Protein AF-A0A7T5RUQ7-F1 (afdb_monomer_lite)

Foldseek 3Di:
DDPPPDQDPVRLVVLLCLLVVQVVLLVDDLLFKEWEDQSLCSNLSLDHRQATEIEGAPVQVVVCQVVQGGPNGFGWDFDPPDPATKIWGDPVRDDPSHGIYIYAYDADPPPNDGDPVRSVVSSVCQVVADDDPSHGYDDLVVNLVVQPDPPDDNDPVSVVSNVSSVVSVVVVD

pLDDT: mean 92.27, std 9.66, range [38.47, 98.62]

Structure (mmCIF, N/CA/C/O backbone):
data_AF-A0A7T5RUQ7-F1
#
_entry.id   AF-A0A7T5RUQ7-F1
#
loop_
_atom_site.group_PDB
_atom_site.id
_atom_site.type_symbol
_atom_site.label_atom_id
_atom_site.label_alt_id
_atom_site.label_comp_id
_atom_site.label_asym_id
_atom_site.label_entity_id
_atom_site.label_seq_id
_atom_site.pdbx_PDB_ins_code
_atom_site.Cartn_x
_atom_site.Cartn_y
_atom_site.Cartn_z
_atom_site.occupancy
_atom_site.B_iso_or_equiv
_atom_site.auth_seq_id
_atom_site.auth_comp_id
_atom_site.auth_asym_id
_atom_site.auth_atom_id
_atom_site.pdbx_PDB_model_num
ATOM 1 N N . MET A 1 1 ? -7.942 11.252 32.900 1.00 38.47 1 MET A N 1
ATOM 2 C CA . MET A 1 1 ? -8.757 10.470 31.946 1.00 38.47 1 MET A CA 1
ATOM 3 C C . MET A 1 1 ? -8.562 11.053 30.556 1.00 38.47 1 MET A C 1
ATOM 5 O O . MET A 1 1 ? -9.037 12.150 30.305 1.00 38.47 1 MET A O 1
ATOM 9 N N . ALA A 1 2 ? -7.803 10.391 29.681 1.00 39.09 2 ALA A N 1
ATOM 10 C CA . ALA A 1 2 ? -7.694 10.834 28.294 1.00 39.09 2 ALA A CA 1
ATOM 11 C C . ALA A 1 2 ? -8.940 10.350 27.545 1.00 39.09 2 ALA A C 1
ATOM 13 O O . ALA A 1 2 ? -9.136 9.143 27.419 1.00 39.09 2 ALA A O 1
ATOM 14 N N . PHE A 1 3 ? -9.781 11.282 27.095 1.00 40.56 3 PHE A N 1
ATOM 15 C CA . PHE A 1 3 ? -10.869 11.012 26.158 1.00 40.56 3 PHE A CA 1
ATOM 16 C C . PHE A 1 3 ? -10.288 10.265 24.946 1.00 40.56 3 PHE A C 1
ATOM 18 O O . PHE A 1 3 ? -9.626 10.861 24.095 1.00 40.56 3 PHE A O 1
ATOM 25 N N . ARG A 1 4 ? -10.502 8.947 24.873 1.00 54.94 4 ARG A N 1
ATOM 26 C CA . ARG A 1 4 ? -10.395 8.206 23.615 1.00 54.94 4 ARG A CA 1
ATOM 27 C C . ARG A 1 4 ? -11.546 8.710 22.758 1.00 54.94 4 ARG A C 1
ATOM 29 O O . ARG A 1 4 ? -12.667 8.242 22.910 1.00 54.94 4 ARG A O 1
ATOM 36 N N . ARG A 1 5 ? -11.302 9.711 21.911 1.00 63.41 5 ARG A N 1
ATOM 37 C CA . ARG A 1 5 ? -12.247 10.014 20.835 1.00 63.41 5 ARG A CA 1
ATOM 38 C C . ARG A 1 5 ? -12.238 8.806 19.908 1.00 63.41 5 ARG A C 1
ATOM 40 O O . ARG A 1 5 ? -11.309 8.651 19.119 1.00 63.41 5 ARG A O 1
ATOM 47 N N . GLN A 1 6 ? -13.227 7.932 20.070 1.00 75.00 6 GLN A N 1
ATOM 48 C CA . GLN A 1 6 ? -13.593 7.000 19.016 1.00 75.00 6 GLN A CA 1
ATOM 49 C C . GLN A 1 6 ? -13.850 7.835 17.762 1.00 75.00 6 GLN A C 1
ATOM 51 O O . GLN A 1 6 ? -14.524 8.866 17.818 1.00 75.00 6 GLN A O 1
ATOM 56 N N . LEU A 1 7 ? -13.224 7.436 16.659 1.00 84.69 7 LEU A N 1
ATOM 57 C CA . LEU A 1 7 ? -13.495 8.038 15.362 1.00 84.69 7 LEU A CA 1
ATOM 58 C C . LEU A 1 7 ? -14.959 7.786 15.027 1.00 84.69 7 LEU A C 1
ATOM 60 O O . LEU A 1 7 ? -15.401 6.636 15.104 1.00 84.69 7 LEU A O 1
ATOM 64 N N . SER A 1 8 ? -15.686 8.841 14.665 1.00 90.69 8 SER A N 1
ATOM 65 C CA . SER A 1 8 ? -17.051 8.676 14.178 1.00 90.69 8 SER A CA 1
ATOM 66 C C . SER A 1 8 ? -17.039 7.891 12.857 1.00 90.69 8 SER A C 1
ATOM 68 O O . SER A 1 8 ? -16.017 7.908 12.155 1.00 90.69 8 SER A O 1
ATOM 70 N N . PRO A 1 9 ? -18.132 7.198 12.497 1.00 92.12 9 PRO A N 1
ATOM 71 C CA . PRO A 1 9 ? -18.234 6.503 11.214 1.00 92.12 9 PRO A CA 1
ATOM 72 C C . PRO A 1 9 ? -17.871 7.401 10.024 1.00 92.12 9 PRO A C 1
ATOM 74 O O . PRO A 1 9 ? -17.105 6.994 9.156 1.00 92.12 9 PRO A O 1
ATOM 77 N N . GLU A 1 10 ? -18.299 8.664 10.050 1.00 94.81 10 GLU A N 1
ATOM 78 C CA . GLU A 1 10 ? -18.030 9.642 8.992 1.00 94.81 10 GLU A CA 1
ATOM 79 C C . GLU A 1 10 ? -16.533 9.949 8.860 1.00 94.81 10 GLU A C 1
ATOM 81 O O . GLU A 1 10 ? -16.022 10.084 7.750 1.00 94.81 10 GLU A O 1
ATOM 86 N N . MET A 1 11 ? -15.806 10.029 9.982 1.00 93.62 11 MET A N 1
ATOM 87 C CA . MET A 1 11 ? -14.353 10.218 9.959 1.00 93.62 11 MET A CA 1
ATOM 88 C C . MET A 1 11 ? -13.637 8.986 9.401 1.00 93.62 11 MET A C 1
ATOM 90 O O . MET A 1 11 ? -12.688 9.132 8.634 1.00 93.62 11 MET A O 1
ATOM 94 N N . ARG A 1 12 ? -14.084 7.778 9.774 1.00 93.94 12 ARG A N 1
ATOM 95 C CA . ARG A 1 12 ? -13.512 6.523 9.261 1.00 93.94 12 ARG A CA 1
ATOM 96 C C . ARG A 1 12 ? -13.696 6.433 7.746 1.00 93.94 12 ARG A C 1
ATOM 98 O O . ARG A 1 12 ? -12.740 6.132 7.038 1.00 93.94 12 ARG A O 1
ATOM 105 N N . ASP A 1 13 ? -14.888 6.755 7.252 1.00 95.94 13 ASP A N 1
ATOM 106 C CA . ASP A 1 13 ? -15.188 6.743 5.820 1.00 95.94 13 ASP A CA 1
ATOM 107 C C . ASP A 1 13 ? -14.432 7.828 5.051 1.00 95.94 13 ASP A C 1
ATOM 109 O O . ASP A 1 13 ? -13.976 7.581 3.935 1.00 95.94 13 ASP A O 1
ATOM 113 N N . ALA A 1 14 ? -14.241 9.010 5.644 1.00 95.69 14 ALA A N 1
ATOM 114 C CA . ALA A 1 14 ? -13.419 10.057 5.044 1.00 95.69 14 ALA A CA 1
ATOM 115 C C . ALA A 1 14 ? -11.968 9.590 4.834 1.00 95.69 14 ALA A C 1
ATOM 117 O O . ALA A 1 14 ? -11.421 9.785 3.751 1.00 95.69 14 ALA A O 1
ATOM 118 N N . TYR A 1 15 ? -11.371 8.912 5.822 1.00 95.00 15 TYR A N 1
ATOM 119 C CA . TYR A 1 15 ? -10.004 8.386 5.705 1.00 95.00 15 TYR A CA 1
ATOM 120 C C . TYR A 1 15 ? -9.874 7.333 4.608 1.00 95.00 15 TYR A C 1
ATOM 122 O O . TYR A 1 15 ? -8.903 7.349 3.855 1.00 95.00 15 TYR A O 1
ATOM 130 N N . LYS A 1 16 ? -10.860 6.437 4.489 1.00 97.62 16 LYS A N 1
ATOM 131 C CA . LYS A 1 16 ? -10.889 5.437 3.415 1.00 97.62 16 LYS A CA 1
ATOM 132 C C . LYS A 1 16 ? -10.934 6.104 2.043 1.00 97.62 16 LYS A C 1
ATOM 134 O O . LYS A 1 16 ? -10.114 5.793 1.186 1.00 97.62 16 LYS A O 1
ATOM 139 N N . LYS A 1 17 ? -11.852 7.059 1.864 1.00 97.69 17 LYS A N 1
ATOM 140 C CA . LYS A 1 17 ? -12.033 7.787 0.600 1.00 97.69 17 LYS A CA 1
ATOM 141 C C . LYS A 1 17 ? -10.784 8.557 0.185 1.00 97.69 17 LYS A C 1
ATOM 143 O O . LYS A 1 17 ? -10.462 8.570 -0.995 1.00 97.69 17 LYS A O 1
ATOM 148 N N . GLU A 1 18 ? -10.080 9.173 1.132 1.00 97.25 18 GLU A N 1
ATOM 149 C CA . GLU A 1 18 ? -8.828 9.892 0.861 1.00 97.25 18 GLU A CA 1
ATOM 150 C C . GLU A 1 18 ? -7.730 8.958 0.324 1.00 97.25 18 GLU A C 1
ATOM 152 O O . GLU A 1 18 ? -7.081 9.268 -0.681 1.00 97.25 18 GLU A O 1
ATOM 157 N N . VAL A 1 19 ? -7.566 7.784 0.947 1.00 98.12 19 VAL A N 1
ATOM 158 C CA . VAL A 1 19 ? -6.599 6.771 0.499 1.00 98.12 19 VAL A CA 1
ATOM 159 C C . VAL A 1 19 ? -6.983 6.216 -0.871 1.00 98.12 19 VAL A C 1
ATOM 161 O O . VAL A 1 19 ? -6.145 6.218 -1.770 1.00 98.12 19 VAL A O 1
ATOM 164 N N . VAL A 1 20 ? -8.242 5.808 -1.067 1.00 98.38 20 VAL A N 1
ATOM 165 C CA . VAL A 1 20 ? -8.725 5.285 -2.359 1.00 98.38 20 VAL A CA 1
ATOM 166 C C . VAL A 1 20 ? -8.560 6.327 -3.465 1.00 98.38 20 VAL A C 1
ATOM 168 O O . VAL A 1 20 ? -8.001 6.023 -4.513 1.00 98.38 20 VAL A O 1
ATOM 171 N N . ALA A 1 21 ? -8.945 7.584 -3.229 1.00 97.69 21 ALA A N 1
ATOM 172 C CA . ALA A 1 21 ? -8.786 8.648 -4.220 1.00 97.69 21 ALA A CA 1
ATOM 173 C C . ALA A 1 21 ? -7.316 8.881 -4.612 1.00 97.69 21 ALA A C 1
ATOM 175 O O . ALA A 1 21 ? -7.032 9.217 -5.761 1.00 97.69 21 ALA A O 1
ATOM 176 N N . SER A 1 22 ? -6.376 8.700 -3.680 1.00 97.75 22 SER A N 1
ATOM 177 C CA . SER A 1 22 ? -4.942 8.777 -3.978 1.00 97.75 22 SER A CA 1
ATOM 178 C C . SER A 1 22 ? -4.436 7.547 -4.738 1.00 97.75 22 SER A C 1
ATOM 180 O O . SER A 1 22 ? -3.618 7.694 -5.642 1.00 97.75 22 SER A O 1
ATOM 182 N N . LEU A 1 23 ? -4.947 6.354 -4.422 1.00 98.00 23 LEU A N 1
ATOM 183 C CA . LEU A 1 23 ? -4.623 5.107 -5.120 1.00 98.00 23 LEU A CA 1
ATOM 184 C C . LEU A 1 23 ? -5.073 5.127 -6.582 1.00 98.00 23 LEU A C 1
ATOM 186 O O . LEU A 1 23 ? -4.274 4.812 -7.463 1.00 98.00 23 LEU A O 1
ATOM 190 N N . GLU A 1 24 ? -6.287 5.601 -6.862 1.00 97.75 24 GLU A N 1
ATOM 191 C CA . GLU A 1 24 ? -6.806 5.739 -8.232 1.00 97.75 24 GLU A CA 1
ATOM 192 C C . GLU A 1 24 ? -5.903 6.617 -9.105 1.00 97.75 24 GLU A C 1
ATOM 194 O O . GLU A 1 24 ? -5.688 6.347 -10.286 1.00 97.75 24 GLU A O 1
ATOM 199 N N . LYS A 1 25 ? -5.293 7.650 -8.512 1.00 97.06 25 LYS A N 1
ATOM 200 C CA . LYS A 1 25 ? -4.359 8.532 -9.220 1.00 97.06 25 LYS A CA 1
ATOM 201 C C . LYS A 1 25 ? -3.051 7.846 -9.593 1.00 97.06 25 LYS A C 1
ATOM 203 O O . LYS A 1 25 ? -2.333 8.395 -10.421 1.00 97.06 25 LYS A O 1
ATOM 208 N N . THR A 1 26 ? -2.723 6.683 -9.029 1.00 97.06 26 THR A N 1
ATOM 209 C CA . THR A 1 26 ? -1.549 5.893 -9.438 1.00 97.06 26 THR A CA 1
ATOM 210 C C . THR A 1 26 ? -1.811 5.095 -10.716 1.00 97.06 26 THR A C 1
ATOM 212 O O . THR A 1 26 ? -0.883 4.864 -11.491 1.00 97.06 26 THR A O 1
ATOM 215 N N . GLY A 1 27 ? -3.062 4.700 -10.969 1.00 97.56 27 GLY A N 1
ATOM 216 C CA . GLY A 1 27 ? -3.415 3.784 -12.055 1.00 97.56 27 GLY A CA 1
ATOM 217 C C . GLY A 1 27 ? -2.839 2.372 -11.894 1.00 97.56 27 GLY A C 1
ATOM 218 O O . GLY A 1 27 ? -2.807 1.631 -12.871 1.00 97.56 27 GLY A O 1
ATOM 219 N N . LEU A 1 28 ? -2.337 2.015 -10.706 1.00 98.00 28 LEU A N 1
ATOM 220 C CA . LEU A 1 28 ? -1.905 0.651 -10.411 1.00 98.00 28 LEU A CA 1
ATOM 221 C C . LEU A 1 28 ? -3.115 -0.279 -10.353 1.00 98.00 28 LEU A C 1
ATOM 223 O O . LEU A 1 28 ? -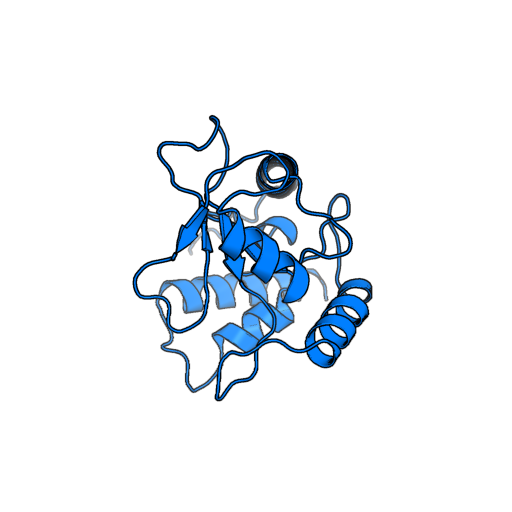4.184 0.104 -9.869 1.00 98.00 28 LEU A O 1
ATOM 227 N N . ASP A 1 29 ? -2.915 -1.497 -10.843 1.00 97.81 29 ASP A N 1
ATOM 228 C CA . ASP A 1 29 ? -3.948 -2.520 -10.880 1.00 97.81 29 ASP A CA 1
ATOM 229 C C . ASP A 1 29 ? -4.321 -2.973 -9.461 1.00 97.81 29 ASP A C 1
ATOM 231 O O . ASP A 1 29 ? -3.455 -3.258 -8.630 1.00 97.81 29 ASP A O 1
ATOM 235 N N . ARG A 1 30 ? -5.625 -3.010 -9.184 1.00 97.25 30 ARG A N 1
ATOM 236 C CA . ARG A 1 30 ? -6.185 -3.321 -7.865 1.00 97.25 30 ARG A CA 1
ATOM 237 C C . ARG A 1 30 ? -5.927 -4.775 -7.484 1.00 97.25 30 ARG A C 1
ATOM 239 O O . ARG A 1 30 ? -5.565 -5.037 -6.340 1.00 97.25 30 ARG A O 1
ATOM 246 N N . ASP A 1 31 ? -6.000 -5.671 -8.466 1.00 96.00 31 ASP A N 1
ATOM 247 C CA . ASP A 1 31 ? -5.870 -7.120 -8.278 1.00 96.00 31 ASP A CA 1
ATOM 248 C C . ASP A 1 31 ? -4.424 -7.544 -7.971 1.00 96.00 31 ASP A C 1
ATOM 250 O O . ASP A 1 31 ? -4.165 -8.670 -7.559 1.00 96.00 31 ASP A O 1
ATOM 254 N N . THR A 1 32 ? -3.458 -6.638 -8.152 1.00 96.88 32 THR A N 1
ATOM 255 C CA . THR A 1 32 ? -2.035 -6.890 -7.886 1.00 96.88 32 THR A CA 1
ATOM 256 C C . THR A 1 32 ? -1.425 -5.889 -6.907 1.00 96.88 32 THR A C 1
ATOM 258 O O . THR A 1 32 ? -0.216 -5.889 -6.696 1.00 96.88 32 THR A O 1
ATOM 261 N N . THR A 1 33 ? -2.222 -5.032 -6.268 1.00 98.31 33 THR A N 1
ATOM 262 C CA . THR A 1 33 ? -1.700 -4.007 -5.354 1.00 98.31 33 THR A CA 1
ATOM 263 C C . THR A 1 33 ? -2.163 -4.257 -3.928 1.00 98.31 33 THR A C 1
ATOM 265 O O . THR A 1 33 ? -3.354 -4.219 -3.627 1.00 98.31 33 THR A O 1
ATOM 268 N N . LEU A 1 34 ? -1.201 -4.407 -3.016 1.00 98.62 34 LEU A N 1
ATOM 269 C CA . LEU A 1 34 ? -1.452 -4.480 -1.581 1.00 98.62 34 LEU A CA 1
ATOM 270 C C . LEU A 1 34 ? -1.112 -3.160 -0.897 1.00 98.62 34 LEU A C 1
ATOM 272 O O . LEU A 1 34 ? 0.025 -2.688 -0.961 1.00 98.62 34 LEU A O 1
ATOM 276 N N . VAL A 1 35 ? -2.068 -2.610 -0.154 1.00 98.44 35 VAL A N 1
ATOM 277 C CA . VAL A 1 35 ? -1.848 -1.436 0.693 1.00 98.44 35 VAL A CA 1
ATOM 278 C C . VAL A 1 35 ? -1.267 -1.858 2.043 1.00 98.44 35 VAL A C 1
ATOM 280 O O . VAL A 1 35 ? -1.788 -2.738 2.730 1.00 98.44 35 VAL A O 1
ATOM 283 N N . LEU A 1 36 ? -0.189 -1.197 2.459 1.00 97.31 36 LEU A N 1
ATOM 284 C CA . LEU A 1 36 ? 0.577 -1.481 3.668 1.00 97.31 36 LEU A CA 1
ATOM 285 C C . LEU A 1 36 ? 0.522 -0.317 4.673 1.00 97.31 36 LEU A C 1
ATOM 287 O O . LEU A 1 36 ? -0.064 0.744 4.445 1.00 97.31 36 LEU A O 1
ATOM 291 N N . GLY A 1 37 ? 1.165 -0.529 5.824 1.00 94.19 37 GLY A N 1
ATOM 292 C CA . GLY A 1 37 ? 1.599 0.549 6.708 1.00 94.19 37 GLY A CA 1
ATOM 293 C C . GLY A 1 37 ? 0.481 1.480 7.179 1.00 94.19 37 GLY A C 1
ATOM 294 O O . GLY A 1 37 ? -0.521 1.050 7.753 1.00 94.19 37 GLY A O 1
ATOM 295 N N . GLY A 1 38 ? 0.696 2.788 7.017 1.00 95.50 38 GLY A N 1
ATOM 296 C CA . GLY A 1 38 ? -0.277 3.807 7.414 1.00 95.50 38 GLY A CA 1
ATOM 297 C C . GLY A 1 38 ? -1.577 3.745 6.612 1.00 95.50 38 GLY A C 1
ATOM 298 O O . GLY A 1 38 ? -2.643 3.886 7.213 1.00 95.50 38 GLY A O 1
ATOM 299 N N . GLY A 1 39 ? -1.481 3.492 5.304 1.00 97.62 39 GLY A N 1
ATOM 300 C CA . GLY A 1 39 ? -2.622 3.346 4.399 1.00 97.62 39 GLY A CA 1
ATOM 301 C C . GLY A 1 39 ? -3.530 2.185 4.798 1.00 97.62 39 GLY A C 1
ATOM 302 O O . GLY A 1 39 ? -4.736 2.374 4.922 1.00 97.62 39 GLY A O 1
ATOM 303 N N . ALA A 1 40 ? -2.958 1.025 5.135 1.00 98.19 40 ALA A N 1
ATOM 304 C CA . ALA A 1 40 ? -3.728 -0.133 5.595 1.00 98.19 40 ALA A CA 1
ATOM 305 C C . ALA A 1 40 ? -4.518 0.167 6.880 1.00 98.19 40 ALA A C 1
ATOM 307 O O . ALA A 1 40 ? -5.689 -0.185 7.009 1.00 98.19 40 ALA A O 1
ATOM 308 N N . MET A 1 41 ? -3.912 0.900 7.823 1.00 97.75 41 MET A N 1
ATOM 309 C CA . MET A 1 41 ? -4.611 1.336 9.038 1.00 97.75 41 MET A CA 1
ATOM 310 C C . MET A 1 41 ? -5.750 2.327 8.750 1.00 97.75 41 MET A C 1
ATOM 312 O O . MET A 1 41 ? -6.743 2.336 9.479 1.00 97.75 41 MET A O 1
ATOM 316 N N . ALA A 1 42 ? -5.613 3.169 7.725 1.00 97.69 42 ALA A N 1
ATOM 317 C CA . ALA A 1 42 ? -6.669 4.084 7.298 1.00 97.69 42 ALA A CA 1
ATOM 318 C C . ALA A 1 42 ? -7.816 3.348 6.602 1.00 97.69 42 ALA A C 1
ATOM 320 O O . ALA A 1 42 ? -8.973 3.590 6.947 1.00 97.69 42 ALA A O 1
ATOM 321 N N . LEU A 1 43 ? -7.509 2.388 5.724 1.00 98.06 43 LEU A N 1
ATOM 322 C CA . LEU A 1 43 ? -8.511 1.534 5.081 1.00 98.06 43 LEU A CA 1
ATOM 323 C C . LEU A 1 43 ? -9.277 0.673 6.095 1.00 98.06 43 LEU A C 1
ATOM 325 O O . LEU A 1 43 ? -10.497 0.550 6.001 1.00 98.06 43 LEU A O 1
ATOM 329 N N . ALA A 1 44 ? -8.610 0.205 7.152 1.00 97.06 44 ALA A N 1
ATOM 330 C CA . ALA A 1 44 ? -9.258 -0.454 8.287 1.00 97.06 44 ALA A CA 1
ATOM 331 C C . ALA A 1 44 ? -10.108 0.496 9.167 1.00 97.06 44 ALA A C 1
ATOM 333 O O . ALA A 1 44 ? -10.806 0.047 10.075 1.00 97.06 44 ALA A O 1
ATOM 334 N N . GLY A 1 45 ? -10.061 1.816 8.944 1.00 95.94 45 GLY A N 1
ATOM 335 C CA . GLY A 1 45 ? -10.789 2.811 9.738 1.00 95.94 45 GLY A CA 1
ATOM 336 C C . GLY A 1 45 ? -10.186 3.086 11.121 1.00 95.94 45 GLY A C 1
ATOM 337 O O . GLY A 1 45 ? -10.891 3.547 12.018 1.00 95.94 45 GLY A O 1
ATOM 338 N N . ILE A 1 46 ? -8.893 2.806 11.321 1.00 95.69 46 ILE A 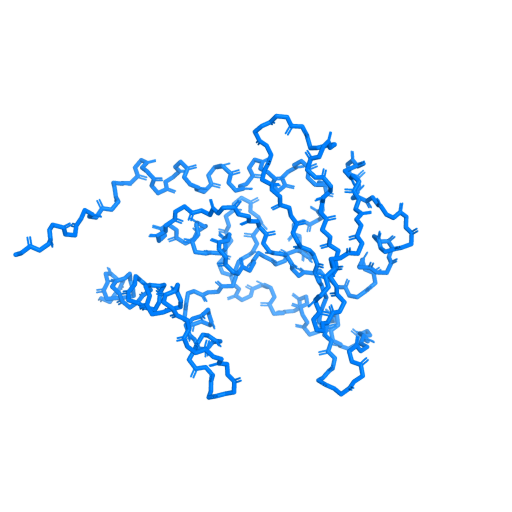N 1
ATOM 339 C CA . ILE A 1 46 ? -8.221 2.922 12.627 1.00 95.69 46 ILE A CA 1
ATOM 340 C C . ILE A 1 46 ? -7.682 4.338 12.868 1.00 95.69 46 ILE A C 1
ATOM 342 O O . ILE A 1 46 ? -7.770 4.858 13.983 1.00 95.69 46 ILE A O 1
ATOM 346 N N . ARG A 1 47 ? -7.074 4.966 11.853 1.00 95.38 47 ARG A N 1
ATOM 347 C CA . ARG A 1 47 ? -6.517 6.333 11.916 1.00 95.38 47 ARG A CA 1
ATOM 348 C C . ARG A 1 47 ? -6.253 6.882 10.509 1.00 95.38 47 ARG A C 1
ATOM 350 O O . ARG A 1 47 ? -6.085 6.067 9.613 1.00 95.38 47 ARG A O 1
ATOM 357 N N . PRO A 1 48 ? -6.104 8.204 10.309 1.00 96.12 48 PRO A N 1
ATOM 358 C CA . PRO A 1 48 ? -5.689 8.716 9.007 1.00 96.12 48 PRO A CA 1
ATOM 359 C C . PRO A 1 48 ? -4.257 8.281 8.668 1.00 96.12 48 PRO A C 1
ATOM 361 O O . PRO A 1 48 ? -3.435 8.008 9.562 1.00 96.12 48 PRO A O 1
ATOM 364 N N . ALA A 1 49 ? -3.965 8.240 7.373 1.00 96.00 49 ALA A N 1
ATOM 365 C CA . ALA A 1 49 ? -2.637 8.016 6.823 1.00 96.00 49 ALA A CA 1
ATOM 366 C C . ALA A 1 49 ? -1.942 9.364 6.537 1.00 96.00 49 ALA A C 1
ATOM 368 O O . ALA A 1 49 ? -2.605 10.386 6.401 1.00 96.00 49 ALA A O 1
ATOM 369 N N . GLY A 1 50 ? -0.606 9.382 6.514 1.00 93.69 50 GLY A N 1
ATOM 370 C CA . GLY A 1 50 ? 0.171 10.546 6.045 1.00 93.69 50 GLY A CA 1
ATOM 371 C C . GLY A 1 50 ? 0.820 10.311 4.677 1.00 93.69 50 GLY A C 1
ATOM 372 O O . GLY A 1 50 ? 1.188 11.254 3.987 1.00 93.69 50 GLY A O 1
ATOM 373 N N . ASP A 1 51 ? 0.941 9.042 4.317 1.00 96.00 51 ASP A N 1
ATOM 374 C CA . ASP A 1 51 ? 1.565 8.450 3.147 1.00 96.00 51 ASP A CA 1
ATOM 375 C C . ASP A 1 51 ? 0.889 7.095 2.884 1.00 96.00 51 ASP A C 1
ATOM 377 O O . ASP A 1 51 ? 0.194 6.549 3.753 1.00 96.00 51 ASP A O 1
ATOM 381 N N . ILE A 1 52 ? 1.071 6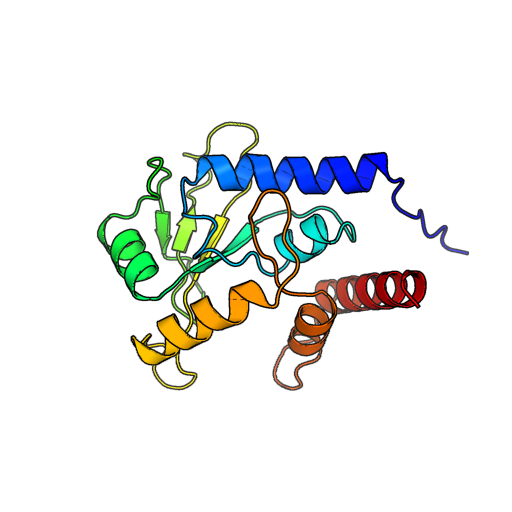.565 1.679 1.00 97.81 52 ILE A N 1
ATOM 382 C CA . ILE A 1 52 ? 0.590 5.243 1.291 1.00 97.81 52 ILE A CA 1
ATOM 383 C C . ILE A 1 52 ? 1.801 4.377 0.965 1.00 97.81 52 ILE A C 1
ATOM 385 O O . ILE A 1 52 ? 2.537 4.664 0.031 1.00 97.81 52 ILE A O 1
ATOM 389 N N . ASP A 1 53 ? 1.983 3.301 1.721 1.00 97.56 53 ASP A N 1
ATOM 390 C CA . ASP A 1 53 ? 2.952 2.257 1.405 1.00 97.56 53 ASP A CA 1
ATOM 391 C C . ASP A 1 53 ? 2.247 1.171 0.578 1.00 97.56 53 ASP A C 1
ATOM 393 O O . ASP A 1 53 ? 1.183 0.700 0.981 1.00 97.56 53 ASP A O 1
ATOM 397 N N . LEU A 1 54 ? 2.833 0.747 -0.538 1.00 98.19 54 LEU A N 1
ATOM 398 C CA . LEU A 1 54 ? 2.309 -0.274 -1.441 1.00 98.19 54 LEU A CA 1
ATOM 399 C C . LEU A 1 54 ? 3.308 -1.407 -1.637 1.00 98.19 54 LEU A C 1
ATOM 401 O O . LEU A 1 54 ? 4.521 -1.194 -1.676 1.00 98.19 54 LEU A O 1
ATOM 405 N N . MET A 1 55 ? 2.777 -2.605 -1.837 1.00 98.12 55 MET A N 1
ATOM 406 C CA . MET A 1 55 ? 3.511 -3.742 -2.372 1.00 98.12 55 MET A CA 1
ATOM 407 C C . MET A 1 55 ? 2.832 -4.214 -3.651 1.00 98.12 55 MET A C 1
ATOM 409 O O . MET A 1 55 ? 1.612 -4.359 -3.685 1.00 98.12 55 MET A O 1
ATOM 413 N N . VAL A 1 56 ? 3.633 -4.420 -4.690 1.00 98.19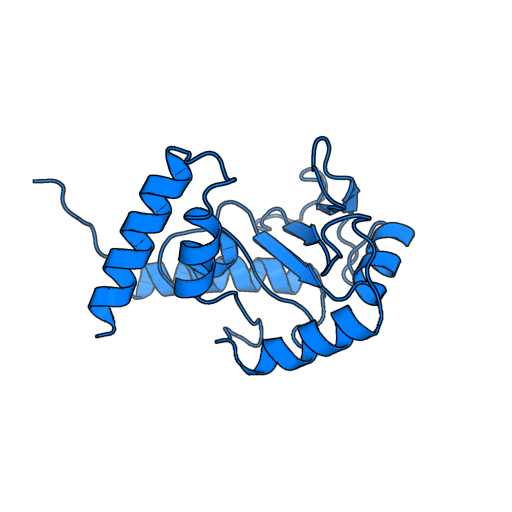 56 VAL A N 1
ATOM 414 C CA . VAL A 1 56 ? 3.214 -4.941 -5.998 1.00 98.19 56 VAL A CA 1
ATOM 415 C C . VAL A 1 56 ? 4.122 -6.115 -6.380 1.00 98.19 56 VAL A C 1
ATOM 417 O O . VAL A 1 56 ? 5.225 -6.202 -5.832 1.00 98.19 56 VAL A O 1
ATOM 420 N N . PRO A 1 57 ? 3.733 -6.997 -7.317 1.00 97.75 57 PRO A N 1
ATOM 421 C CA . PRO A 1 57 ? 4.606 -8.055 -7.799 1.00 97.75 57 PRO A CA 1
ATOM 422 C C . PRO A 1 57 ? 5.924 -7.490 -8.327 1.00 97.75 57 PRO A C 1
ATOM 424 O O . PRO A 1 57 ? 5.990 -6.370 -8.846 1.00 97.75 57 PRO A O 1
ATOM 427 N N . HIS A 1 58 ? 6.986 -8.273 -8.225 1.00 96.75 58 HIS A N 1
ATOM 428 C CA . HIS A 1 58 ? 8.309 -7.919 -8.697 1.00 96.75 58 HIS A CA 1
ATOM 429 C C . HIS A 1 58 ? 8.326 -7.569 -10.187 1.00 96.75 58 HIS A C 1
ATOM 431 O O . HIS A 1 58 ? 9.020 -6.620 -10.568 1.00 96.75 58 HIS A O 1
ATOM 437 N N . PHE A 1 59 ? 7.548 -8.262 -11.028 1.00 95.81 59 PHE A N 1
ATOM 438 C CA . PHE A 1 59 ? 7.444 -7.894 -12.445 1.00 95.81 59 PHE A CA 1
ATOM 439 C C . PHE A 1 59 ? 6.875 -6.474 -12.634 1.00 95.81 59 PHE A C 1
ATOM 441 O O . PHE A 1 59 ? 7.471 -5.672 -13.352 1.00 95.81 59 PHE A O 1
ATOM 448 N N . VAL A 1 60 ? 5.811 -6.108 -11.904 1.00 97.69 60 VAL A N 1
ATOM 449 C CA . VAL A 1 60 ? 5.242 -4.745 -11.923 1.00 97.69 60 VAL A CA 1
ATOM 450 C C . VAL A 1 60 ? 6.268 -3.740 -11.409 1.00 97.69 60 VAL A C 1
ATOM 452 O O . VAL A 1 60 ? 6.503 -2.701 -12.022 1.00 97.69 60 VAL A O 1
ATOM 455 N N . PHE A 1 61 ? 6.924 -4.048 -10.291 1.00 97.75 61 PHE A N 1
ATOM 456 C CA . PHE A 1 61 ? 7.939 -3.175 -9.712 1.00 97.75 61 PHE A CA 1
ATOM 457 C C . PHE A 1 61 ? 9.111 -2.930 -10.668 1.00 97.75 61 PHE A C 1
ATOM 459 O O . PHE A 1 61 ? 9.622 -1.812 -10.742 1.00 97.75 61 PHE A O 1
ATOM 466 N N . THR A 1 62 ? 9.531 -3.950 -11.415 1.00 95.88 62 THR A N 1
ATOM 467 C CA . THR A 1 62 ? 10.607 -3.846 -12.407 1.00 95.88 62 THR A CA 1
ATOM 468 C C . THR A 1 62 ? 10.242 -2.867 -13.518 1.00 95.88 62 THR A C 1
ATOM 470 O O . THR A 1 62 ? 11.071 -2.022 -13.877 1.00 95.88 62 THR A O 1
ATOM 473 N N . ASP A 1 63 ? 8.997 -2.898 -13.994 1.00 97.12 63 ASP A N 1
ATOM 474 C CA . ASP A 1 63 ? 8.498 -1.930 -14.970 1.00 97.12 63 ASP A CA 1
ATOM 475 C C . ASP A 1 63 ? 8.491 -0.515 -14.379 1.00 97.12 63 ASP A C 1
ATOM 477 O O . ASP A 1 63 ? 9.079 0.407 -14.950 1.00 97.12 63 ASP A O 1
ATOM 481 N N . LEU A 1 64 ? 7.931 -0.335 -13.178 1.00 97.81 64 LEU A N 1
ATOM 482 C CA . LEU A 1 64 ? 7.918 0.961 -12.486 1.00 97.81 64 LEU A CA 1
ATOM 483 C C . LEU A 1 64 ? 9.333 1.521 -12.267 1.00 97.81 64 LEU A C 1
ATOM 485 O O . LEU A 1 64 ? 9.573 2.720 -12.430 1.00 97.81 64 LEU A O 1
ATOM 489 N N . ASN A 1 65 ? 10.287 0.661 -11.913 1.00 95.94 65 ASN A N 1
ATOM 490 C CA . ASN A 1 65 ? 11.679 1.026 -11.670 1.00 95.94 65 ASN A CA 1
ATOM 491 C C . ASN A 1 65 ? 12.414 1.381 -12.973 1.00 95.94 65 ASN A C 1
ATOM 493 O O . ASN A 1 65 ? 13.275 2.265 -12.973 1.00 95.94 65 ASN A O 1
ATOM 497 N N . THR A 1 66 ? 12.055 0.729 -14.080 1.00 96.50 66 THR A N 1
ATOM 498 C CA . THR A 1 66 ? 12.579 1.020 -15.421 1.00 96.50 66 THR A CA 1
ATOM 499 C C . THR A 1 66 ? 12.061 2.356 -15.941 1.00 96.50 66 THR A C 1
ATOM 501 O O . THR A 1 66 ? 12.845 3.226 -16.317 1.00 96.50 66 THR A O 1
ATOM 504 N N . TYR A 1 67 ? 10.741 2.546 -15.927 1.00 97.06 67 TYR A N 1
ATOM 505 C CA . TYR A 1 67 ? 10.094 3.709 -16.538 1.00 97.06 67 TYR A CA 1
ATOM 506 C C . TYR A 1 67 ? 10.017 4.926 -15.618 1.00 97.06 67 TYR A C 1
ATOM 508 O O . TYR A 1 67 ? 9.755 6.036 -16.085 1.00 97.06 67 TYR A O 1
ATOM 516 N N . ARG A 1 68 ? 10.244 4.732 -14.312 1.00 96.69 68 ARG A N 1
ATOM 517 C CA . ARG A 1 68 ? 10.165 5.775 -13.278 1.00 96.69 68 ARG A CA 1
ATOM 518 C C . ARG A 1 68 ? 8.829 6.508 -13.278 1.00 96.69 68 ARG A C 1
ATOM 520 O O . ARG A 1 68 ? 8.763 7.699 -12.969 1.00 96.69 68 ARG A O 1
ATOM 527 N N . ARG A 1 69 ? 7.762 5.789 -13.631 1.00 97.06 69 ARG A N 1
ATOM 528 C CA . ARG A 1 69 ? 6.395 6.299 -13.664 1.00 97.06 69 ARG A CA 1
ATOM 529 C C . ARG A 1 69 ? 5.391 5.221 -13.302 1.00 97.06 69 ARG A C 1
ATOM 531 O O . ARG A 1 69 ? 5.586 4.065 -13.662 1.00 97.06 69 ARG A O 1
ATOM 538 N N . THR A 1 70 ? 4.311 5.616 -12.638 1.00 97.62 70 THR A N 1
ATOM 539 C CA . THR A 1 70 ? 3.111 4.777 -12.524 1.00 97.62 70 THR A CA 1
ATOM 540 C C . THR A 1 70 ? 2.362 4.727 -13.866 1.00 97.62 70 THR A C 1
ATOM 542 O O . THR A 1 70 ? 2.623 5.573 -14.729 1.00 97.62 70 THR A O 1
ATOM 545 N N . PRO A 1 71 ? 1.402 3.800 -14.064 1.00 97.62 71 PRO A N 1
ATOM 546 C CA . PRO A 1 71 ? 0.606 3.735 -15.295 1.00 97.62 71 PRO A CA 1
ATOM 547 C C . PRO A 1 71 ? -0.135 5.037 -15.634 1.00 97.62 71 PRO A C 1
ATOM 549 O O . PRO A 1 71 ? -0.257 5.400 -16.802 1.00 97.62 71 PRO A O 1
ATOM 552 N N . SER A 1 72 ? -0.576 5.786 -14.620 1.00 96.00 72 SER A N 1
ATOM 553 C CA . SER A 1 72 ? -1.189 7.113 -14.789 1.00 96.00 72 SER A CA 1
ATOM 554 C C . SER A 1 72 ? -0.187 8.247 -15.061 1.00 96.00 72 SER A C 1
ATOM 556 O O . SER A 1 72 ? -0.587 9.378 -15.336 1.00 96.00 72 SER A O 1
ATOM 558 N N . GLY A 1 73 ? 1.117 7.970 -14.972 1.00 95.38 73 GLY A N 1
ATOM 559 C CA . GLY A 1 73 ? 2.193 8.909 -15.273 1.00 95.38 73 GLY A CA 1
ATOM 560 C C . GLY A 1 73 ? 2.810 9.633 -14.072 1.00 95.38 73 GLY A C 1
ATOM 561 O O . GLY A 1 73 ? 3.660 10.502 -14.307 1.00 95.38 73 GLY A O 1
ATOM 562 N N . LEU A 1 74 ? 2.452 9.296 -12.822 1.00 95.88 74 LEU A N 1
ATOM 563 C CA . LEU A 1 74 ? 3.088 9.883 -11.631 1.00 95.88 74 LEU A CA 1
ATOM 564 C C . LEU A 1 74 ? 4.579 9.553 -11.612 1.00 95.88 74 LEU A C 1
ATOM 566 O O . LEU A 1 74 ? 4.953 8.407 -11.829 1.00 95.88 74 LEU A O 1
ATOM 570 N N . ILE A 1 75 ? 5.426 10.547 -11.346 1.00 96.94 75 ILE A N 1
ATOM 571 C CA . ILE A 1 75 ? 6.886 10.389 -11.386 1.00 96.94 75 ILE A CA 1
ATOM 572 C C . ILE A 1 75 ? 7.377 9.687 -10.119 1.00 96.94 75 ILE A C 1
ATOM 574 O O . ILE A 1 75 ? 7.030 10.091 -9.007 1.00 96.94 75 ILE A O 1
ATOM 578 N N . LEU A 1 76 ? 8.217 8.670 -10.314 1.00 97.12 76 LEU A N 1
ATOM 579 C CA . LEU A 1 76 ? 8.823 7.862 -9.263 1.00 97.12 76 LEU A CA 1
ATOM 580 C C . LEU A 1 76 ? 10.338 8.081 -9.202 1.00 97.12 76 LEU A C 1
ATOM 582 O O . LEU A 1 76 ? 11.012 8.202 -10.225 1.00 97.12 76 LEU A O 1
ATOM 586 N N . GLN A 1 77 ? 10.893 8.035 -7.999 1.00 96.50 77 GLN A N 1
ATOM 587 C CA . GLN A 1 77 ? 12.333 8.035 -7.748 1.00 96.50 77 GLN A CA 1
ATOM 588 C C . GLN A 1 77 ? 12.704 6.936 -6.752 1.00 96.50 77 GLN A C 1
ATOM 590 O O . GLN A 1 77 ? 11.837 6.382 -6.085 1.00 96.50 77 GLN A O 1
ATOM 595 N N . ASN A 1 78 ? 13.991 6.603 -6.644 1.00 95.75 78 ASN A N 1
ATOM 596 C CA . ASN A 1 78 ? 14.444 5.714 -5.574 1.00 95.75 78 ASN A CA 1
ATOM 597 C C . ASN A 1 78 ? 14.277 6.405 -4.221 1.00 95.75 78 ASN A C 1
ATOM 599 O O . ASN A 1 78 ? 14.722 7.542 -4.053 1.00 95.75 78 ASN A O 1
ATOM 603 N N . LYS A 1 79 ? 13.730 5.684 -3.243 1.00 94.38 79 LYS A N 1
ATOM 604 C CA . LYS A 1 79 ? 13.644 6.175 -1.871 1.00 94.38 79 LYS A CA 1
ATOM 605 C C . LYS A 1 79 ? 15.016 6.151 -1.207 1.00 94.38 79 LYS A C 1
ATOM 607 O O . LYS A 1 79 ? 15.592 5.088 -0.955 1.00 94.38 79 LYS A O 1
ATOM 612 N N . TYR A 1 80 ? 15.559 7.327 -0.912 1.00 88.75 80 TYR A N 1
ATOM 613 C CA . TYR A 1 80 ? 16.893 7.434 -0.326 1.00 88.75 80 TYR A CA 1
ATOM 614 C C . TYR A 1 80 ? 16.929 6.884 1.110 1.00 88.75 80 TYR A C 1
ATOM 616 O O . TYR A 1 80 ? 16.094 7.222 1.947 1.00 88.75 80 TYR A O 1
ATOM 624 N N . GLY A 1 81 ? 17.926 6.045 1.413 1.00 85.12 81 GLY A N 1
ATOM 625 C CA . GLY A 1 81 ? 18.123 5.468 2.749 1.00 85.12 81 GLY A CA 1
ATOM 626 C C . GLY A 1 81 ? 17.216 4.278 3.089 1.00 85.12 81 GLY A C 1
ATOM 627 O O . GLY A 1 81 ? 17.254 3.799 4.226 1.00 85.12 81 GLY A O 1
ATOM 628 N N . ALA A 1 82 ? 16.423 3.779 2.137 1.00 85.06 82 ALA A N 1
ATOM 629 C CA . ALA A 1 82 ? 15.692 2.529 2.308 1.00 85.06 82 ALA A CA 1
ATOM 630 C C . ALA A 1 82 ? 16.662 1.333 2.363 1.00 85.06 82 ALA A C 1
ATOM 632 O O . ALA A 1 82 ? 17.637 1.270 1.618 1.00 85.06 82 ALA A O 1
ATOM 633 N N . LYS A 1 83 ? 16.393 0.375 3.260 1.00 82.00 83 LYS A N 1
ATOM 634 C CA . LYS A 1 83 ? 17.185 -0.866 3.383 1.00 82.00 83 LYS A CA 1
ATOM 635 C C . LYS A 1 83 ? 16.889 -1.886 2.279 1.00 82.00 83 LYS A C 1
ATOM 637 O O . LYS A 1 83 ? 17.690 -2.784 2.061 1.00 82.00 83 LYS A O 1
ATOM 642 N N . HIS A 1 84 ? 15.746 -1.740 1.619 1.00 82.69 84 HIS A N 1
ATOM 643 C CA . HIS A 1 84 ? 15.245 -2.616 0.564 1.00 82.69 84 HIS A CA 1
ATOM 644 C C . HIS A 1 84 ? 14.841 -1.761 -0.644 1.00 82.69 84 HIS A C 1
ATOM 646 O O . HIS A 1 84 ? 14.690 -0.543 -0.481 1.00 82.69 84 HIS A O 1
ATOM 652 N N . PRO A 1 85 ? 14.648 -2.357 -1.834 1.00 89.00 85 PRO A N 1
ATOM 653 C CA . PRO A 1 85 ? 14.176 -1.632 -3.004 1.00 89.00 85 PRO A CA 1
ATOM 654 C C . PRO A 1 85 ? 12.840 -0.937 -2.724 1.00 89.00 85 PRO A C 1
ATOM 656 O O . PRO A 1 85 ? 11.829 -1.576 -2.425 1.00 89.00 85 PRO A O 1
ATOM 659 N N . PHE A 1 86 ? 12.860 0.390 -2.807 1.00 95.06 86 PHE A N 1
ATOM 660 C CA . PHE A 1 86 ? 11.682 1.234 -2.690 1.00 95.06 86 PHE A CA 1
ATOM 661 C C . PHE A 1 86 ? 11.713 2.317 -3.758 1.00 95.06 86 PHE A C 1
ATOM 663 O O . PHE A 1 86 ? 12.738 2.972 -3.982 1.00 95.06 86 PHE A O 1
ATOM 670 N N . LEU A 1 87 ? 10.554 2.525 -4.364 1.00 97.06 87 LEU A N 1
ATOM 671 C CA . LEU A 1 87 ? 10.239 3.703 -5.149 1.00 97.06 87 LEU A CA 1
ATOM 672 C C . LEU A 1 87 ? 9.372 4.630 -4.309 1.00 97.06 87 LEU A C 1
ATOM 674 O O . LEU A 1 87 ? 8.590 4.161 -3.492 1.00 97.06 87 LEU A O 1
ATOM 678 N N . GLU A 1 88 ? 9.490 5.929 -4.527 1.00 97.25 88 GLU A N 1
ATOM 679 C CA . GLU A 1 88 ? 8.598 6.922 -3.936 1.00 97.25 88 GLU A CA 1
ATOM 680 C C . GLU A 1 88 ? 8.153 7.925 -4.999 1.00 97.25 88 GLU A C 1
ATOM 682 O O . GLU A 1 88 ? 8.904 8.242 -5.929 1.00 97.25 88 GLU A O 1
ATOM 687 N N . THR A 1 89 ? 6.935 8.442 -4.873 1.00 96.31 89 THR A N 1
ATOM 688 C CA . THR A 1 89 ? 6.470 9.566 -5.692 1.00 96.31 89 THR A CA 1
ATOM 689 C C . THR A 1 89 ? 7.224 10.842 -5.342 1.00 96.31 89 THR A C 1
ATOM 691 O O . THR A 1 89 ? 7.401 11.154 -4.165 1.00 96.31 89 THR A O 1
ATOM 694 N N . THR A 1 90 ? 7.591 11.642 -6.342 1.00 90.38 90 THR A N 1
ATOM 695 C CA . THR A 1 90 ? 8.225 12.945 -6.099 1.00 90.38 90 THR A CA 1
ATOM 696 C C . THR A 1 90 ? 7.175 14.001 -5.699 1.00 90.38 90 THR A C 1
ATOM 698 O O . THR A 1 90 ? 6.345 14.360 -6.541 1.00 90.38 90 THR A O 1
ATOM 701 N N . PRO A 1 91 ? 7.227 14.596 -4.484 1.00 83.19 91 PRO A N 1
ATOM 702 C CA . PRO A 1 91 ? 6.165 15.484 -3.993 1.00 83.19 91 PRO A CA 1
ATOM 703 C C . PRO A 1 91 ? 5.883 16.706 -4.878 1.00 83.19 91 PRO A C 1
ATOM 705 O O . PRO A 1 91 ? 4.743 17.142 -4.989 1.00 83.19 91 PRO A O 1
ATOM 708 N N . VAL A 1 92 ? 6.905 17.250 -5.551 1.00 85.44 92 VAL A N 1
ATOM 709 C CA . VAL A 1 92 ? 6.760 18.427 -6.434 1.00 85.44 92 VAL A CA 1
ATOM 710 C C . VAL A 1 92 ? 5.959 18.153 -7.713 1.00 85.44 92 VAL A C 1
ATOM 712 O O . VAL A 1 92 ? 5.587 19.093 -8.411 1.00 85.44 92 VAL A O 1
ATOM 715 N N . HIS A 1 93 ? 5.700 16.885 -8.033 1.00 84.50 93 HIS A N 1
ATOM 716 C CA . HIS A 1 93 ? 4.967 16.464 -9.227 1.00 84.50 93 HIS A CA 1
ATOM 717 C C . HIS A 1 93 ? 3.654 15.753 -8.898 1.00 84.50 93 HIS A C 1
ATOM 719 O O . HIS A 1 93 ? 3.003 15.226 -9.802 1.00 84.50 93 HIS A O 1
ATOM 725 N N . LEU A 1 94 ? 3.259 15.732 -7.624 1.00 88.75 94 LEU A N 1
ATOM 726 C CA . LEU A 1 94 ? 1.984 15.162 -7.231 1.00 88.75 94 LEU A CA 1
ATOM 727 C C . LEU A 1 94 ? 0.839 16.115 -7.583 1.00 88.75 94 LEU A C 1
ATOM 729 O O . LEU A 1 94 ? 0.923 17.314 -7.296 1.00 88.75 94 LEU A O 1
ATOM 733 N N . PRO A 1 95 ? -0.257 15.603 -8.169 1.00 90.75 95 PRO A N 1
ATOM 734 C CA . PRO A 1 95 ? -1.483 16.372 -8.275 1.00 90.75 95 PRO A CA 1
ATOM 735 C C . PRO A 1 95 ? -1.943 16.827 -6.882 1.00 90.75 95 PRO A C 1
ATOM 737 O O . PRO A 1 95 ? -1.705 16.106 -5.905 1.00 90.75 95 PRO A O 1
ATOM 740 N N . PRO A 1 96 ? -2.658 17.959 -6.772 1.00 88.69 96 PRO A N 1
ATOM 741 C CA . PRO A 1 96 ? -3.295 18.358 -5.522 1.00 88.69 96 PRO A CA 1
ATOM 742 C C . PRO A 1 96 ? -4.107 17.210 -4.909 1.00 88.69 96 PRO A C 1
ATOM 744 O O . PRO A 1 96 ? -4.662 16.372 -5.631 1.00 88.69 96 PRO A O 1
ATOM 747 N N . ASP A 1 97 ? -4.149 17.162 -3.578 1.00 88.44 97 ASP A N 1
ATOM 748 C CA . ASP A 1 97 ? -4.907 16.165 -2.812 1.00 88.44 97 ASP A CA 1
ATOM 749 C C . ASP A 1 97 ? -4.503 14.713 -3.130 1.00 88.44 97 ASP A C 1
ATOM 751 O O . ASP A 1 97 ? -5.341 13.813 -3.201 1.00 88.44 97 ASP A O 1
ATOM 755 N N . THR A 1 98 ? -3.222 14.488 -3.429 1.00 94.19 98 THR A N 1
ATOM 756 C CA . THR A 1 98 ? -2.648 13.152 -3.643 1.00 94.19 98 THR A CA 1
ATOM 757 C C . THR A 1 98 ? -1.641 12.879 -2.546 1.00 94.19 98 THR A C 1
ATOM 759 O O . THR A 1 98 ? -0.716 13.665 -2.337 1.00 94.19 98 THR A O 1
ATOM 762 N N . MET A 1 99 ? -1.818 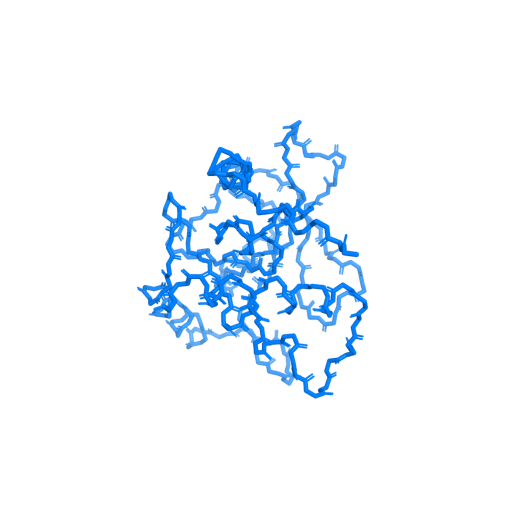11.766 -1.845 1.00 95.81 99 MET A N 1
ATOM 763 C CA . MET A 1 99 ? -0.849 11.318 -0.854 1.00 95.81 99 MET A CA 1
ATOM 764 C C . MET A 1 99 ? 0.451 10.876 -1.535 1.00 95.81 99 MET A C 1
ATOM 766 O O . MET A 1 99 ? 0.430 10.363 -2.654 1.00 95.81 99 MET A O 1
ATOM 770 N N . ASN A 1 100 ? 1.582 11.044 -0.845 1.00 96.44 100 ASN A N 1
ATOM 771 C CA . ASN A 1 100 ? 2.827 10.411 -1.275 1.00 96.44 100 ASN A CA 1
ATOM 772 C C . ASN A 1 100 ? 2.652 8.891 -1.265 1.00 96.44 100 ASN A C 1
ATOM 774 O O . ASN A 1 100 ? 2.062 8.349 -0.326 1.00 96.44 100 ASN A O 1
ATOM 778 N N . VAL A 1 101 ? 3.195 8.228 -2.282 1.00 97.12 101 VAL A N 1
ATOM 779 C CA . VAL A 1 101 ? 3.143 6.775 -2.421 1.00 97.12 101 VAL A CA 1
ATOM 780 C C . VAL A 1 101 ? 4.554 6.212 -2.425 1.00 97.12 101 VAL A C 1
ATOM 782 O O . VAL A 1 101 ? 5.380 6.603 -3.249 1.00 97.12 101 VAL A O 1
ATOM 785 N N . ASP A 1 102 ? 4.799 5.278 -1.519 1.00 97.50 102 ASP A N 1
ATOM 786 C CA . ASP A 1 102 ? 5.977 4.428 -1.465 1.00 97.50 102 ASP A CA 1
ATOM 787 C C . ASP A 1 102 ? 5.619 3.054 -2.025 1.00 97.50 102 ASP A C 1
ATOM 789 O O . ASP A 1 102 ? 4.601 2.485 -1.651 1.00 97.50 102 ASP A O 1
ATOM 793 N N . ILE A 1 103 ? 6.438 2.499 -2.909 1.00 98.12 103 ILE A N 1
ATOM 794 C CA . ILE A 1 103 ? 6.168 1.225 -3.581 1.00 98.12 103 ILE A CA 1
ATOM 795 C C . ILE A 1 103 ? 7.356 0.299 -3.355 1.00 98.12 103 ILE A C 1
ATOM 797 O O . ILE A 1 103 ? 8.504 0.705 -3.532 1.00 98.12 103 ILE A O 1
ATOM 801 N N . THR A 1 104 ? 7.084 -0.947 -2.987 1.00 97.25 104 THR A N 1
ATOM 802 C CA . THR A 1 104 ? 8.061 -2.040 -2.905 1.00 97.25 104 THR A CA 1
ATOM 803 C C . THR A 1 104 ? 7.494 -3.307 -3.550 1.00 97.25 104 THR A C 1
ATOM 805 O O . THR A 1 104 ? 6.399 -3.287 -4.111 1.00 97.25 104 THR A O 1
ATOM 808 N N . HIS A 1 105 ? 8.235 -4.409 -3.477 1.00 96.31 105 HIS A N 1
ATOM 809 C CA . HIS A 1 105 ? 7.809 -5.719 -3.962 1.00 96.31 105 HIS A CA 1
ATOM 810 C C . HIS A 1 105 ? 8.143 -6.830 -2.958 1.00 96.31 105 HIS A C 1
ATOM 812 O O . HIS A 1 105 ? 9.014 -6.624 -2.101 1.00 96.31 105 HIS A O 1
ATOM 818 N N . PRO A 1 106 ? 7.489 -8.004 -3.044 1.00 93.62 106 PRO A N 1
ATOM 819 C CA . PRO A 1 106 ? 7.922 -9.205 -2.340 1.00 93.62 106 PRO A CA 1
ATOM 820 C C . PRO A 1 106 ? 9.372 -9.524 -2.692 1.00 93.62 106 PRO A C 1
ATOM 822 O O . PRO A 1 106 ? 9.761 -9.499 -3.862 1.00 93.62 106 PRO A O 1
ATOM 825 N N . HIS A 1 107 ? 10.195 -9.783 -1.683 1.00 88.00 107 HIS A N 1
ATOM 826 C CA . HIS A 1 107 ? 11.610 -10.039 -1.896 1.00 88.00 107 HIS A CA 1
ATOM 827 C C . HIS A 1 107 ? 12.189 -10.965 -0.838 1.00 88.00 107 HIS A C 1
ATOM 829 O O . HIS A 1 107 ? 11.746 -10.979 0.314 1.00 88.00 107 HIS A O 1
ATOM 835 N N . ASP A 1 108 ? 13.221 -11.712 -1.220 1.00 79.44 108 ASP A N 1
ATOM 836 C CA . ASP A 1 108 ? 13.922 -12.577 -0.289 1.00 79.44 108 ASP A CA 1
ATOM 837 C C . ASP A 1 108 ? 14.737 -11.762 0.738 1.00 79.44 108 ASP A C 1
ATOM 839 O O . ASP A 1 108 ? 15.228 -10.654 0.484 1.00 79.44 108 ASP A O 1
ATOM 843 N N . ALA A 1 109 ? 14.885 -12.317 1.940 1.00 72.75 109 ALA A N 1
ATOM 844 C CA . ALA A 1 109 ? 15.529 -11.622 3.050 1.00 72.75 109 ALA A CA 1
ATOM 845 C C . ALA A 1 109 ? 17.040 -11.395 2.851 1.00 72.75 109 ALA A C 1
ATOM 847 O O . ALA A 1 109 ? 17.606 -10.541 3.532 1.00 72.75 109 ALA A O 1
ATOM 848 N N . 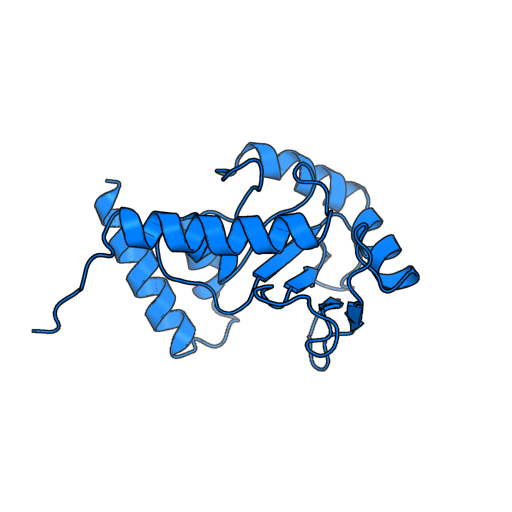MET A 1 110 ? 17.689 -12.154 1.961 1.00 70.62 110 MET A N 1
ATOM 849 C CA . MET A 1 110 ? 19.147 -12.189 1.806 1.00 70.62 110 MET A CA 1
ATOM 850 C C . MET A 1 110 ? 19.645 -11.300 0.663 1.00 70.62 110 MET A C 1
ATOM 852 O O . MET A 1 110 ? 20.632 -10.589 0.836 1.00 70.62 110 MET A O 1
ATOM 856 N N . HIS A 1 111 ? 18.977 -11.329 -0.488 1.00 71.81 111 HIS A N 1
ATOM 857 C CA . HIS A 1 111 ? 19.391 -10.642 -1.713 1.00 71.81 111 HIS A CA 1
ATOM 858 C C . HIS A 1 111 ? 18.412 -9.551 -2.138 1.00 71.81 111 HIS A C 1
ATOM 860 O O . HIS A 1 111 ? 18.727 -8.771 -3.036 1.00 71.81 111 HIS A O 1
ATOM 866 N N . HIS A 1 112 ? 17.247 -9.477 -1.490 1.00 80.81 112 HIS A N 1
ATOM 867 C CA . HIS A 1 112 ? 16.168 -8.560 -1.847 1.00 80.81 112 HIS A CA 1
ATOM 868 C C . HIS A 1 112 ? 15.750 -8.686 -3.318 1.00 80.81 112 HIS A C 1
ATOM 870 O O . HIS A 1 112 ? 15.291 -7.718 -3.926 1.00 80.81 112 HIS A O 1
ATOM 876 N N . ALA A 1 113 ? 15.909 -9.885 -3.881 1.00 83.62 113 ALA A N 1
ATOM 877 C CA . ALA A 1 113 ? 15.458 -10.216 -5.215 1.00 83.62 113 ALA A CA 1
ATOM 878 C C . ALA A 1 113 ? 13.997 -10.668 -5.151 1.00 83.62 113 ALA A C 1
ATOM 880 O O . ALA A 1 113 ? 13.575 -11.320 -4.192 1.00 83.62 113 ALA A O 1
ATOM 881 N N . GLY A 1 114 ? 13.223 -10.300 -6.169 1.00 87.56 114 GLY A N 1
ATOM 882 C CA . GLY A 1 114 ? 11.938 -10.942 -6.410 1.00 87.56 114 GLY A CA 1
ATOM 883 C C . GLY A 1 114 ? 12.116 -12.213 -7.235 1.00 87.56 114 GLY A C 1
ATOM 884 O O . GLY A 1 114 ? 13.183 -12.462 -7.803 1.00 87.56 114 GLY A O 1
ATOM 885 N N . SER A 1 115 ? 11.062 -13.016 -7.308 1.00 90.50 115 SER A N 1
ATOM 886 C CA . SER A 1 115 ? 10.993 -14.184 -8.181 1.00 90.50 115 SER A CA 1
ATOM 887 C C . SER A 1 115 ? 9.542 -14.420 -8.611 1.00 90.50 115 SER A C 1
ATOM 889 O O . SER A 1 115 ? 8.636 -13.954 -7.917 1.00 90.50 115 SER A O 1
ATOM 891 N N . PRO A 1 116 ? 9.298 -15.139 -9.721 1.00 92.94 116 PRO A N 1
ATOM 892 C CA . PRO A 1 116 ? 7.943 -15.511 -10.121 1.00 92.94 116 PRO A CA 1
ATOM 893 C C . PRO A 1 116 ? 7.180 -16.250 -9.016 1.00 92.94 116 PRO A C 1
ATOM 895 O O . PRO A 1 116 ? 6.007 -15.986 -8.805 1.00 92.94 116 PRO A O 1
ATOM 898 N N . GLU A 1 117 ? 7.854 -17.111 -8.248 1.00 94.19 117 GLU A N 1
ATOM 899 C CA . GLU A 1 117 ? 7.227 -17.853 -7.150 1.00 94.19 117 GLU A CA 1
ATOM 900 C C . GLU A 1 117 ? 6.761 -16.928 -6.018 1.00 94.19 117 GLU A C 1
ATOM 902 O O . GLU A 1 117 ? 5.687 -17.140 -5.459 1.00 94.19 117 GLU A O 1
ATOM 907 N N . LEU A 1 118 ? 7.545 -15.892 -5.693 1.00 93.75 118 LEU A N 1
ATOM 908 C CA . LEU A 1 118 ? 7.146 -14.879 -4.712 1.00 93.75 118 LEU A CA 1
ATOM 909 C C . LEU A 1 118 ? 5.992 -14.013 -5.225 1.00 93.75 118 LEU A C 1
ATOM 911 O O . LEU A 1 118 ? 5.146 -13.607 -4.430 1.00 93.75 118 LEU A O 1
ATOM 915 N N . ASP A 1 119 ? 5.956 -13.729 -6.527 1.00 95.25 119 ASP A N 1
ATOM 916 C CA . ASP A 1 119 ? 4.867 -12.980 -7.156 1.00 95.25 119 ASP A CA 1
ATOM 917 C C . ASP A 1 119 ? 3.564 -13.789 -7.146 1.00 95.25 119 ASP A C 1
ATOM 919 O O . ASP A 1 119 ? 2.526 -13.261 -6.747 1.00 95.25 119 ASP A O 1
ATOM 923 N N . ASP A 1 120 ? 3.628 -15.075 -7.494 1.00 94.94 120 ASP A N 1
ATOM 924 C CA . ASP A 1 120 ? 2.486 -15.990 -7.459 1.00 94.94 120 ASP A CA 1
ATOM 925 C C . ASP A 1 120 ? 1.954 -16.171 -6.027 1.00 94.94 120 ASP A C 1
ATOM 927 O O . ASP A 1 120 ? 0.746 -16.080 -5.796 1.00 94.94 120 ASP A O 1
ATOM 931 N N . GLU A 1 121 ? 2.842 -16.377 -5.042 1.00 94.88 121 GLU A N 1
ATOM 932 C CA . GLU A 1 121 ? 2.462 -16.475 -3.625 1.00 94.88 121 GLU A CA 1
ATOM 933 C C . GLU A 1 121 ? 1.825 -15.172 -3.129 1.00 94.88 121 GLU A C 1
ATOM 935 O O . GLU A 1 121 ? 0.800 -15.195 -2.440 1.00 94.88 121 GLU A O 1
ATOM 940 N N . PHE A 1 122 ? 2.403 -14.028 -3.497 1.00 95.69 122 PHE A N 1
ATOM 941 C CA . PHE A 1 122 ? 1.869 -12.719 -3.148 1.00 95.69 122 PHE A CA 1
ATOM 942 C C . PHE A 1 122 ? 0.462 -12.516 -3.714 1.00 95.69 122 PHE A C 1
ATOM 944 O O . PHE A 1 122 ? -0.443 -12.206 -2.939 1.00 95.69 122 PHE A O 1
ATOM 951 N N . ILE A 1 123 ? 0.261 -12.744 -5.017 1.00 95.88 123 ILE A N 1
ATOM 952 C CA . ILE A 1 123 ? -1.039 -12.583 -5.685 1.00 95.88 123 ILE A CA 1
ATOM 953 C C . ILE A 1 123 ? -2.077 -13.521 -5.064 1.00 95.88 123 ILE A C 1
ATOM 955 O O . ILE A 1 123 ? -3.145 -13.066 -4.665 1.00 95.88 123 ILE A O 1
ATOM 959 N N . ALA A 1 124 ? -1.744 -14.803 -4.881 1.00 95.38 124 ALA A N 1
ATOM 960 C CA . ALA A 1 124 ? -2.648 -15.771 -4.255 1.00 95.38 124 ALA A CA 1
ATOM 961 C C . ALA A 1 124 ? -3.024 -15.392 -2.811 1.00 95.38 124 ALA A C 1
ATOM 963 O O . ALA A 1 124 ? -4.088 -15.763 -2.312 1.00 95.38 124 ALA A O 1
ATOM 964 N N . THR A 1 125 ? -2.156 -14.653 -2.117 1.00 95.00 125 THR A N 1
ATOM 965 C CA . THR A 1 125 ? -2.425 -14.200 -0.752 1.00 95.00 125 THR A CA 1
ATOM 966 C C . THR A 1 125 ? -3.422 -13.037 -0.714 1.00 95.00 125 THR A C 1
ATOM 968 O O . THR A 1 125 ? -4.170 -12.947 0.262 1.00 95.00 125 THR A O 1
ATOM 971 N N . LEU A 1 126 ? -3.484 -12.184 -1.748 1.00 94.94 126 LEU A N 1
ATOM 972 C CA . LEU A 1 126 ? -4.350 -10.993 -1.772 1.00 94.94 126 LEU A CA 1
ATOM 973 C C . LEU A 1 126 ? -5.829 -11.332 -1.587 1.00 94.94 126 LEU A C 1
ATOM 975 O O . LEU A 1 126 ? -6.500 -10.669 -0.797 1.00 94.94 126 LEU A O 1
ATOM 979 N N . ASP A 1 127 ? -6.296 -12.419 -2.201 1.00 92.00 127 ASP A N 1
ATOM 980 C CA . ASP A 1 127 ? -7.685 -12.892 -2.103 1.00 92.00 127 ASP A CA 1
ATOM 981 C C . ASP A 1 127 ? -8.133 -13.193 -0.662 1.00 92.00 127 ASP A C 1
ATOM 983 O O . ASP A 1 127 ? -9.327 -13.233 -0.364 1.00 92.00 127 ASP A O 1
ATOM 987 N N . ASN A 1 128 ? -7.184 -13.394 0.258 1.00 95.50 128 ASN A N 1
ATOM 988 C CA . ASN A 1 128 ? -7.466 -13.662 1.668 1.00 95.50 128 ASN A CA 1
ATOM 989 C C . ASN A 1 128 ? -7.569 -12.389 2.519 1.00 95.50 128 ASN A C 1
ATOM 991 O O . ASN A 1 128 ? -7.829 -12.478 3.722 1.00 95.50 128 ASN A O 1
ATOM 995 N N . PHE A 1 129 ? -7.318 -11.214 1.941 1.00 97.38 129 PHE A N 1
ATOM 996 C CA . PHE A 1 129 ? -7.315 -9.945 2.657 1.00 97.38 129 PHE A CA 1
ATOM 997 C C . PHE A 1 129 ? -8.556 -9.113 2.352 1.00 97.38 129 PHE A C 1
ATOM 999 O O . PHE A 1 129 ? -9.021 -9.046 1.214 1.00 97.38 129 PHE A O 1
ATOM 1006 N N . ASP A 1 130 ? -9.050 -8.425 3.385 1.00 97.19 130 ASP A N 1
ATOM 1007 C CA . ASP A 1 130 ? -10.117 -7.436 3.252 1.00 97.19 130 ASP A CA 1
ATOM 1008 C C . ASP A 1 130 ? -9.741 -6.377 2.195 1.00 97.19 130 ASP A C 1
ATOM 1010 O O . ASP A 1 130 ? -8.576 -5.987 2.054 1.00 97.19 130 ASP A O 1
ATOM 1014 N N . ALA A 1 131 ? -10.753 -5.874 1.486 1.00 97.88 131 ALA A N 1
ATOM 1015 C CA . ALA A 1 131 ? -10.592 -4.859 0.453 1.00 97.88 131 ALA A CA 1
ATOM 1016 C C . ALA A 1 131 ? -11.554 -3.679 0.643 1.00 97.88 131 ALA A C 1
ATOM 1018 O O . ALA A 1 131 ? -12.669 -3.826 1.151 1.00 97.88 131 ALA A O 1
ATOM 1019 N N . VAL A 1 132 ? -11.129 -2.497 0.195 1.00 98.12 132 VAL A N 1
ATOM 1020 C CA . VAL A 1 132 ? -11.972 -1.299 0.072 1.00 98.12 132 VAL A CA 1
ATOM 1021 C C . VAL A 1 132 ? -11.894 -0.815 -1.368 1.00 98.12 132 VAL A C 1
ATOM 1023 O O . VAL A 1 132 ? -10.805 -0.550 -1.868 1.00 98.12 132 VAL A O 1
ATOM 1026 N N . ASP A 1 133 ? -13.042 -0.728 -2.040 1.00 97.31 133 ASP A N 1
ATOM 1027 C CA . ASP A 1 133 ? -13.142 -0.347 -3.458 1.00 97.31 133 ASP A CA 1
ATOM 1028 C C . ASP A 1 133 ? -12.227 -1.175 -4.390 1.00 97.31 133 ASP A C 1
ATOM 1030 O O . ASP A 1 133 ? -11.773 -0.707 -5.431 1.00 97.31 133 ASP A O 1
ATOM 1034 N N . GLY A 1 134 ? -11.974 -2.437 -4.026 1.00 96.88 134 GLY A N 1
ATOM 1035 C CA . GLY A 1 134 ? -11.107 -3.370 -4.756 1.00 96.88 134 GLY A CA 1
ATOM 1036 C C . GLY A 1 134 ? -9.633 -3.334 -4.344 1.00 96.88 134 GLY A C 1
ATOM 1037 O O . GLY A 1 134 ? -8.893 -4.227 -4.721 1.00 96.88 134 GLY A O 1
ATOM 1038 N N . TYR A 1 135 ? -9.192 -2.365 -3.537 1.00 97.88 135 TYR A N 1
ATOM 1039 C CA . TYR A 1 135 ? -7.826 -2.365 -3.013 1.00 97.88 135 TYR A CA 1
ATOM 1040 C C . TYR A 1 135 ? -7.718 -3.221 -1.756 1.00 97.88 135 TYR A C 1
ATOM 1042 O O . TYR A 1 135 ? -8.283 -2.876 -0.710 1.00 97.88 135 TYR A O 1
ATOM 1050 N N . HIS A 1 136 ? -6.949 -4.304 -1.850 1.00 98.44 136 HIS A N 1
ATOM 1051 C CA . HIS A 1 136 ? -6.596 -5.139 -0.709 1.00 98.44 136 HIS A CA 1
ATOM 1052 C C . HIS A 1 136 ? -5.633 -4.402 0.223 1.00 98.44 136 HIS A C 1
ATOM 1054 O O . HIS A 1 136 ? -4.762 -3.641 -0.211 1.00 98.44 136 HIS A O 1
ATOM 1060 N N . PHE A 1 137 ? -5.761 -4.634 1.526 1.00 98.50 137 PHE A N 1
ATOM 1061 C CA . PHE A 1 137 ? -4.869 -4.036 2.514 1.00 98.50 137 PHE A CA 1
ATOM 1062 C C . PHE A 1 137 ? -4.428 -5.037 3.573 1.00 98.50 137 PHE A C 1
ATOM 1064 O O . PHE A 1 137 ? -5.165 -5.947 3.943 1.00 98.50 137 PHE A O 1
ATOM 1071 N N . LEU A 1 138 ? -3.211 -4.851 4.089 1.00 98.00 138 LEU A N 1
ATOM 1072 C CA . LEU A 1 138 ? -2.656 -5.744 5.099 1.00 98.00 138 LEU A CA 1
ATOM 1073 C C . LEU A 1 138 ? -3.524 -5.705 6.375 1.00 98.00 138 LEU A C 1
ATOM 1075 O O . LEU A 1 138 ? -3.659 -4.627 6.972 1.00 98.00 138 LEU A O 1
ATOM 1079 N N . PRO A 1 139 ? -4.062 -6.850 6.838 1.00 97.50 139 PRO A N 1
ATOM 1080 C CA . PRO A 1 139 ? -4.915 -6.899 8.017 1.00 97.50 139 PRO A CA 1
ATOM 1081 C C . PRO A 1 139 ? -4.251 -6.280 9.259 1.00 97.50 139 PRO A C 1
ATOM 1083 O O . PRO A 1 139 ? -3.038 -6.453 9.462 1.00 97.50 139 PRO A O 1
ATOM 1086 N N . PRO A 1 140 ? -5.003 -5.575 10.129 1.00 97.06 140 PRO A N 1
ATOM 1087 C CA . PRO A 1 140 ? -4.449 -4.935 11.322 1.00 97.06 140 PRO A CA 1
ATOM 1088 C C . PRO A 1 140 ? -3.644 -5.878 12.229 1.00 97.06 140 PRO A C 1
ATOM 1090 O O . PRO A 1 140 ? -2.649 -5.462 12.824 1.00 97.06 140 PRO A O 1
ATOM 1093 N N . GLU A 1 141 ? -4.029 -7.148 12.311 1.00 96.31 141 GLU A N 1
ATOM 1094 C CA . GLU A 1 141 ? -3.349 -8.206 13.059 1.00 96.31 141 GLU A CA 1
ATOM 1095 C C . GLU A 1 141 ? -1.938 -8.450 12.511 1.00 96.31 141 GLU A C 1
ATOM 1097 O O . GLU A 1 141 ? -0.973 -8.517 13.278 1.00 96.31 141 GLU A O 1
ATOM 1102 N N . LEU A 1 142 ? -1.792 -8.498 11.183 1.00 96.38 142 LEU A N 1
ATOM 1103 C CA . LEU A 1 142 ? -0.498 -8.656 10.517 1.00 96.38 142 LEU A CA 1
ATOM 1104 C C . LEU A 1 142 ? 0.349 -7.380 10.616 1.00 96.38 142 LEU A C 1
ATOM 1106 O O . LEU A 1 142 ? 1.558 -7.458 10.851 1.00 96.38 142 LEU A O 1
ATOM 1110 N N . VAL A 1 143 ? -0.273 -6.195 10.553 1.00 95.06 143 VAL A N 1
ATOM 1111 C CA . VAL A 1 143 ? 0.409 -4.918 10.839 1.00 95.06 143 VAL A CA 1
ATOM 1112 C C . VAL A 1 143 ? 0.967 -4.914 12.270 1.00 95.06 143 VAL A C 1
ATOM 1114 O O . VAL A 1 143 ? 2.109 -4.499 12.495 1.00 95.06 143 VAL A O 1
ATOM 1117 N N . ALA A 1 144 ? 0.191 -5.387 13.250 1.00 95.12 144 ALA A N 1
ATOM 1118 C CA . ALA A 1 144 ? 0.632 -5.492 14.637 1.00 95.12 144 ALA A CA 1
ATOM 1119 C C . ALA A 1 144 ? 1.758 -6.518 14.811 1.00 95.12 144 ALA A C 1
ATOM 1121 O O . ALA A 1 144 ? 2.750 -6.212 15.478 1.00 95.12 144 ALA A O 1
ATOM 1122 N N . ALA A 1 145 ? 1.649 -7.695 14.188 1.00 93.81 145 ALA A N 1
ATOM 1123 C CA . ALA A 1 145 ? 2.696 -8.713 14.203 1.00 93.81 145 ALA A CA 1
ATOM 1124 C C . ALA A 1 145 ? 4.020 -8.159 13.652 1.00 93.81 145 ALA A C 1
ATOM 1126 O O . ALA A 1 145 ? 5.061 -8.271 14.301 1.00 93.81 145 ALA A O 1
ATOM 1127 N N . HIS A 1 146 ? 3.973 -7.455 12.517 1.00 91.38 146 HIS A N 1
ATOM 1128 C CA . HIS A 1 146 ? 5.144 -6.819 11.920 1.00 91.38 146 HIS A CA 1
ATOM 1129 C C . HIS A 1 146 ? 5.780 -5.756 12.835 1.00 91.38 146 HIS A C 1
ATOM 1131 O O . HIS A 1 146 ? 7.004 -5.685 12.957 1.00 91.38 146 HIS A O 1
ATOM 1137 N N . LYS A 1 147 ? 4.967 -4.936 13.514 1.00 91.75 147 LYS A N 1
ATOM 1138 C CA . LYS A 1 147 ? 5.450 -3.904 14.453 1.00 91.75 147 LYS A CA 1
ATOM 1139 C C . LYS A 1 147 ? 6.013 -4.473 15.760 1.00 91.75 147 LYS A C 1
ATOM 1141 O O . LYS A 1 147 ? 6.824 -3.801 16.390 1.00 91.75 147 LYS A O 1
ATOM 1146 N N . ASN A 1 148 ? 5.602 -5.677 16.154 1.00 91.50 148 ASN A N 1
ATOM 1147 C CA . ASN A 1 148 ? 6.072 -6.371 17.360 1.00 91.50 148 ASN A CA 1
ATOM 1148 C C . ASN A 1 148 ? 7.311 -7.250 17.134 1.00 91.50 148 ASN A C 1
ATOM 1150 O O . ASN A 1 148 ? 7.780 -7.887 18.077 1.00 91.50 148 ASN A O 1
ATOM 1154 N N . ARG A 1 149 ? 7.842 -7.302 15.909 1.00 89.81 149 ARG A N 1
ATOM 1155 C CA . ARG A 1 149 ? 9.040 -8.081 15.592 1.00 89.81 149 ARG A CA 1
ATOM 1156 C C . ARG A 1 149 ? 10.228 -7.709 16.504 1.00 89.81 149 ARG A C 1
ATOM 1158 O O . ARG A 1 149 ? 10.516 -6.518 16.637 1.00 89.81 149 ARG A O 1
ATOM 1165 N N . PRO A 1 150 ? 10.951 -8.686 17.093 1.00 85.81 150 PRO A N 1
ATOM 1166 C CA . PRO A 1 150 ? 12.049 -8.414 18.031 1.00 85.81 150 PRO A CA 1
ATOM 1167 C C . PRO A 1 150 ? 13.208 -7.607 17.433 1.00 85.81 150 PRO A C 1
ATOM 1169 O O . PRO A 1 150 ? 13.872 -6.855 18.140 1.00 85.81 150 PRO A O 1
ATOM 1172 N N . ASP A 1 151 ? 13.448 -7.762 16.131 1.00 84.62 151 ASP A N 1
ATOM 1173 C CA . ASP A 1 151 ? 14.515 -7.103 15.376 1.00 84.62 151 ASP A CA 1
ATOM 1174 C C . ASP A 1 151 ? 14.151 -5.681 14.915 1.00 84.62 151 ASP A C 1
ATOM 1176 O O . ASP A 1 151 ? 14.994 -4.958 14.376 1.00 84.62 151 ASP A O 1
ATOM 1180 N N . ARG A 1 152 ? 12.907 -5.241 15.147 1.00 81.94 152 ARG A N 1
ATOM 1181 C CA . ARG A 1 152 ? 12.436 -3.906 14.779 1.00 81.94 152 ARG A CA 1
ATOM 1182 C C . ARG A 1 152 ? 12.554 -2.943 15.969 1.00 81.94 152 ARG A C 1
ATOM 1184 O O . ARG A 1 152 ? 11.983 -3.200 17.029 1.00 81.94 152 ARG A O 1
ATOM 1191 N N . PRO A 1 153 ? 13.211 -1.777 15.811 1.00 82.44 153 PRO A N 1
ATOM 1192 C CA . PRO A 1 153 ? 13.225 -0.754 16.851 1.00 82.44 153 PRO A CA 1
ATOM 1193 C C . PRO A 1 153 ? 11.802 -0.293 17.187 1.00 82.44 153 PRO A C 1
ATOM 1195 O O . PRO A 1 153 ? 11.086 0.222 16.329 1.00 82.44 153 PRO A O 1
ATOM 1198 N N . ASN A 1 154 ? 11.394 -0.447 18.448 1.00 82.69 154 ASN A N 1
ATOM 1199 C CA . ASN A 1 154 ? 10.047 -0.087 18.881 1.00 82.69 154 ASN A CA 1
ATOM 1200 C C . ASN A 1 154 ? 9.909 1.436 19.059 1.00 82.69 154 ASN A C 1
ATOM 1202 O O . ASN A 1 154 ? 10.173 2.004 20.126 1.00 82.69 154 ASN A O 1
ATOM 1206 N N . SER A 1 155 ? 9.509 2.116 17.986 1.00 89.12 155 SER A N 1
ATOM 1207 C CA . SER A 1 155 ? 9.380 3.571 17.968 1.00 89.12 155 SER A CA 1
ATOM 1208 C C . SER A 1 155 ? 8.180 4.070 18.793 1.00 89.12 155 SER A C 1
ATOM 1210 O O . SER A 1 155 ? 7.243 3.344 19.132 1.00 89.12 155 SER A O 1
ATOM 1212 N N . ARG A 1 156 ? 8.151 5.373 19.121 1.00 91.31 156 ARG A N 1
ATOM 1213 C CA . ARG A 1 156 ? 6.955 5.997 19.732 1.00 91.31 156 ARG A CA 1
ATOM 1214 C C . ARG A 1 156 ? 5.722 5.878 18.822 1.00 91.31 156 ARG A C 1
ATOM 1216 O O . ARG A 1 156 ? 4.619 5.717 19.343 1.00 91.31 156 ARG A O 1
ATOM 1223 N N . LYS A 1 157 ? 5.916 5.946 17.497 1.00 89.62 157 LYS A N 1
ATOM 1224 C CA . LYS A 1 157 ? 4.864 5.749 16.487 1.00 89.62 157 LYS A CA 1
ATOM 1225 C C . LYS A 1 157 ? 4.320 4.321 16.559 1.00 89.62 157 LYS A C 1
ATOM 1227 O O . LYS A 1 157 ? 3.113 4.157 16.698 1.00 89.62 157 LYS A O 1
ATOM 1232 N N . ASP A 1 158 ? 5.190 3.313 16.594 1.00 92.38 158 ASP A N 1
ATOM 1233 C CA . ASP A 1 158 ? 4.770 1.905 16.645 1.00 92.38 158 ASP A CA 1
ATOM 1234 C C . ASP A 1 158 ? 3.986 1.579 17.918 1.00 92.38 158 ASP A C 1
ATOM 1236 O O . ASP A 1 158 ? 2.911 0.992 17.838 1.00 92.38 158 ASP A O 1
ATOM 1240 N N . ARG A 1 159 ? 4.421 2.067 19.088 1.00 93.75 159 ARG A N 1
ATOM 1241 C CA . ARG A 1 159 ? 3.651 1.908 20.341 1.00 93.75 159 ARG A CA 1
ATOM 1242 C C . ARG A 1 159 ? 2.259 2.540 20.287 1.00 93.75 159 ARG A C 1
ATOM 1244 O O . ARG A 1 159 ? 1.337 2.050 20.943 1.00 93.75 159 ARG A O 1
ATOM 1251 N N . LYS A 1 160 ? 2.105 3.655 19.566 1.00 94.06 160 LYS A N 1
ATOM 1252 C CA . LYS A 1 160 ? 0.800 4.296 19.358 1.00 94.06 160 LYS A CA 1
ATOM 1253 C C . LYS A 1 160 ? -0.063 3.445 18.426 1.00 94.06 160 LYS A C 1
ATOM 1255 O O . LYS A 1 160 ? -1.200 3.161 18.787 1.00 94.06 160 LYS A O 1
ATOM 1260 N N . ASP A 1 161 ? 0.483 3.017 17.292 1.00 94.75 161 ASP A N 1
ATOM 1261 C CA . ASP A 1 161 ? -0.227 2.191 16.311 1.00 94.75 161 ASP A CA 1
ATOM 1262 C C . ASP A 1 161 ? -0.692 0.867 16.928 1.00 94.75 161 ASP A C 1
ATOM 1264 O O . ASP A 1 161 ? -1.868 0.538 16.842 1.00 94.75 161 ASP A O 1
ATOM 1268 N N . LEU A 1 162 ? 0.184 0.166 17.654 1.00 95.50 162 LEU A N 1
ATOM 1269 C CA . LEU A 1 162 ? -0.147 -1.081 18.354 1.00 95.50 162 LEU A CA 1
ATOM 1270 C C . LEU A 1 162 ? -1.294 -0.912 19.355 1.00 95.50 162 LEU A C 1
ATOM 1272 O O . LEU A 1 162 ? -2.149 -1.786 19.483 1.00 95.50 162 LEU A O 1
ATOM 1276 N N . ARG A 1 163 ? -1.338 0.222 20.065 1.00 95.25 163 ARG A N 1
ATOM 1277 C CA . ARG A 1 163 ? -2.443 0.524 20.982 1.00 95.25 163 ARG A CA 1
ATOM 1278 C C . ARG A 1 163 ? -3.758 0.681 20.226 1.00 95.25 163 ARG A C 1
ATOM 1280 O O . ARG A 1 163 ? -4.753 0.125 20.671 1.00 95.25 163 ARG A O 1
ATOM 1287 N N . LEU A 1 164 ? -3.744 1.432 19.124 1.00 95.19 164 LEU A N 1
ATOM 1288 C CA . LEU A 1 164 ? -4.929 1.676 18.303 1.00 95.19 164 LEU A CA 1
ATOM 1289 C C . LEU A 1 164 ? -5.442 0.384 17.664 1.00 95.19 164 LEU A C 1
ATOM 1291 O O . LEU A 1 164 ? -6.634 0.122 17.735 1.00 95.19 164 LEU A O 1
ATOM 1295 N N . ILE A 1 165 ? -4.544 -0.446 17.125 1.00 96.00 165 ILE A N 1
ATOM 1296 C CA . ILE A 1 165 ? -4.898 -1.755 16.563 1.00 96.00 165 ILE A CA 1
ATOM 1297 C C . ILE A 1 165 ? -5.538 -2.629 17.638 1.00 96.00 165 ILE A C 1
ATOM 1299 O O . ILE A 1 165 ? -6.632 -3.136 17.445 1.00 96.00 165 ILE A O 1
ATOM 1303 N N . ARG A 1 166 ? -4.909 -2.755 18.811 1.00 95.75 166 ARG A N 1
ATOM 1304 C CA . ARG A 1 166 ? -5.467 -3.556 19.907 1.00 95.75 166 ARG A CA 1
ATOM 1305 C C . ARG A 1 166 ? -6.853 -3.072 20.337 1.00 95.75 166 ARG A C 1
ATOM 1307 O O . ARG A 1 166 ? -7.698 -3.889 20.675 1.00 95.75 166 ARG A O 1
ATOM 1314 N N . ASP A 1 167 ? -7.062 -1.761 20.397 1.00 93.81 167 ASP A N 1
ATOM 1315 C CA . ASP A 1 167 ? -8.364 -1.204 20.761 1.00 93.81 167 ASP A CA 1
ATOM 1316 C C . ASP A 1 167 ? -9.413 -1.498 19.672 1.00 93.81 167 ASP A C 1
ATOM 1318 O O . ASP A 1 167 ? -10.519 -1.892 20.013 1.00 93.81 167 ASP A O 1
ATOM 1322 N N . PHE A 1 168 ? -9.044 -1.399 18.390 1.00 93.94 168 PHE A N 1
ATOM 1323 C CA . PHE A 1 168 ? -9.897 -1.753 17.249 1.00 93.94 168 PHE A CA 1
ATOM 1324 C C . PHE A 1 168 ? -10.290 -3.237 17.232 1.00 93.94 168 PHE A C 1
ATOM 1326 O O . PHE A 1 168 ? -11.458 -3.556 17.049 1.00 93.94 168 PHE A O 1
ATOM 1333 N N . LEU A 1 169 ? -9.340 -4.147 17.467 1.00 94.12 169 LEU A N 1
ATOM 1334 C CA . LEU A 1 169 ? -9.613 -5.589 17.470 1.00 94.12 169 LEU A CA 1
ATOM 1335 C C . LEU A 1 169 ? -10.593 -5.984 18.579 1.00 94.12 169 LEU A C 1
ATOM 1337 O O . LEU A 1 169 ? -11.500 -6.768 18.343 1.00 94.12 169 LEU A O 1
ATOM 1341 N N . LYS A 1 170 ? -10.482 -5.356 19.755 1.00 93.50 170 LYS A N 1
ATOM 1342 C CA . LYS A 1 170 ? -11.430 -5.549 20.862 1.00 93.50 170 LYS A CA 1
ATOM 1343 C C . LYS A 1 170 ? -12.844 -5.049 20.575 1.00 93.50 170 LYS A C 1
ATOM 1345 O O . LYS A 1 170 ? -13.759 -5.451 21.274 1.00 93.50 170 LYS A O 1
ATOM 1350 N N . GLU A 1 171 ? -13.020 -4.124 19.630 1.00 89.00 171 GLU A N 1
ATOM 1351 C CA . GLU A 1 171 ? -14.350 -3.663 19.205 1.00 89.00 171 GLU A CA 1
ATOM 1352 C C . GLU A 1 171 ? -15.007 -4.640 18.209 1.00 89.00 171 GLU A C 1
ATOM 1354 O O . GLU A 1 171 ? -16.201 -4.509 17.951 1.00 89.00 171 GLU A O 1
ATOM 1359 N N . ARG A 1 172 ? -14.243 -5.584 17.629 1.00 85.38 172 ARG A N 1
ATOM 1360 C CA . ARG A 1 172 ? -14.736 -6.594 16.672 1.00 85.38 172 ARG A CA 1
ATOM 1361 C C . ARG A 1 172 ? -15.073 -7.945 17.315 1.00 85.38 172 ARG A C 1
ATOM 1363 O O . ARG A 1 172 ? -15.767 -8.728 16.670 1.00 85.38 172 ARG A O 1
ATOM 1370 N N . GLU A 1 173 ? -14.552 -8.212 18.514 1.00 83.19 173 GLU A N 1
ATOM 1371 C CA . GLU A 1 173 ? -14.881 -9.377 19.360 1.00 83.19 173 GLU A CA 1
ATOM 1372 C C . GLU A 1 173 ? -16.231 -9.192 20.067 1.00 83.19 173 GLU A C 1
ATOM 1374 O O . GLU A 1 173 ? -17.004 -10.175 20.108 1.00 83.19 173 GLU A O 1
#

Sequence (173 aa):
MAFRRQLSPEMRDAYKKEVVASLEKTGLDRDTTLVLGGGAMALAGIRPAGDIDLMVPHFVFTDLNTYRRTPSGLILQNKYGAKHPFLETTPVHLPPDTMNVDITHPHDAMHHAGSPELDDEFIATLDNFDAVDGYHFLPPELVAAHKNRPDRPNSRKDRKDLRLIRDFLKERE

Secondary structure (DSSP, 8-state):
-----PPPHHHHHHHHHHHHHHHHTTT--GGG-EEEHHHHHHHTTSS--SSEEEE--HHHHHHHHHHSB-TT--BEEE-TT-SS--EEE-GGGPPTT---EEEE----TTT----HHHHHHHHHHHTTS-EETTEEE--HHHHHHHHT-TTS---HHHHHHHHHHHHHHHHH-

Radius of gyration: 16.21 Å; chains: 1; bounding box: 38×36×48 Å